Protein AF-A0AA87C1L5-F1 (afdb_monomer_lite)

Radius of gyration: 18.52 Å; chains: 1; bounding box: 63×25×33 Å

Organism: NCBI:txid1516159

Secondary structure (DSSP, 8-state):
---------------EEEEEEEEETTEEEEEEEETTEEEEEEEETTEEEEEPTT---HHHHHHHHHHHHHHTT--

Sequence (75 aa):
MYVCMSCAADVYLMKINKTMTTYNQHGTFNWFEVDGETYILFKVGINSALLNQHYEDVTEQQSKIYKLLKTSKEP

Foldseek 3Di:
DDPPPPDPPPPPPFDFPDWDWDDDPQFIWIWTQTPNFIWIWTDGDPDIDIDDRVCPCVPVRVVVSVVRSVVSPPD

Structure (mmCIF, N/CA/C/O backbone):
data_AF-A0AA87C1L5-F1
#
_entry.id   AF-A0AA87C1L5-F1
#
loop_
_atom_site.group_PDB
_atom_site.id
_atom_site.type_symbol
_atom_site.label_atom_id
_atom_site.label_alt_id
_atom_site.label_comp_id
_atom_site.label_asym_id
_atom_site.label_entity_id
_atom_site.label_seq_id
_atom_site.pdbx_PDB_ins_code
_atom_site.Cartn_x
_atom_site.Cartn_y
_atom_site.Cartn_z
_atom_site.occupancy
_atom_site.B_iso_or_equiv
_atom_site.auth_seq_id
_atom_site.auth_comp_id
_atom_site.auth_asym_id
_atom_site.auth_atom_id
_atom_site.pdbx_PDB_model_num
ATOM 1 N N . MET A 1 1 ? -51.139 -13.810 6.699 1.00 42.44 1 MET A N 1
ATOM 2 C CA . MET A 1 1 ? -50.081 -13.756 7.726 1.00 42.44 1 MET A CA 1
ATOM 3 C C . MET A 1 1 ? -48.855 -14.449 7.156 1.00 42.44 1 MET A C 1
ATOM 5 O O . MET A 1 1 ? -48.812 -15.666 7.148 1.00 42.44 1 MET A O 1
ATOM 9 N N . TYR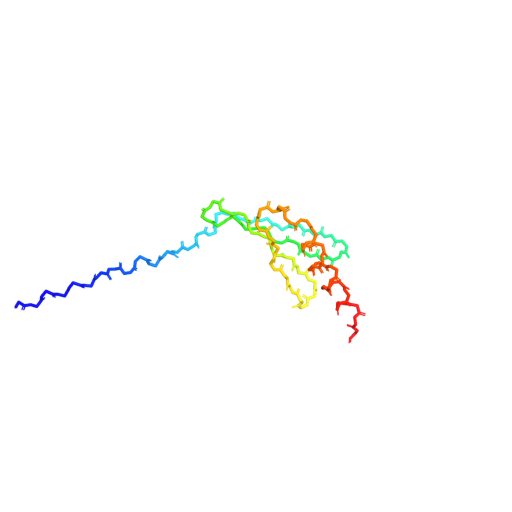 A 1 2 ? -47.919 -13.681 6.602 1.00 38.00 2 TYR A N 1
ATOM 10 C CA . TYR A 1 2 ? -46.578 -14.155 6.263 1.00 38.00 2 TYR A CA 1
ATOM 11 C C . TYR A 1 2 ? -45.616 -13.136 6.856 1.00 38.00 2 TYR A C 1
ATOM 13 O O . TYR A 1 2 ? -45.519 -12.005 6.386 1.00 38.00 2 TYR A O 1
ATOM 21 N N . VAL A 1 3 ? -45.007 -13.518 7.974 1.00 43.03 3 VAL A N 1
ATOM 22 C CA . VAL A 1 3 ? -43.943 -12.759 8.622 1.00 43.03 3 VAL A CA 1
ATOM 23 C C . VAL A 1 3 ? -42.696 -13.003 7.781 1.00 43.03 3 VAL A C 1
ATOM 25 O O . VAL A 1 3 ? -42.107 -14.077 7.860 1.00 43.03 3 VAL A O 1
ATOM 28 N N . CYS A 1 4 ? -42.324 -12.049 6.928 1.00 43.66 4 CYS A N 1
ATOM 29 C CA . CYS A 1 4 ? -41.026 -12.089 6.265 1.00 43.66 4 CYS A CA 1
ATOM 30 C C . CYS A 1 4 ? -40.033 -11.352 7.163 1.00 43.66 4 CYS A C 1
ATOM 32 O O . CYS A 1 4 ? 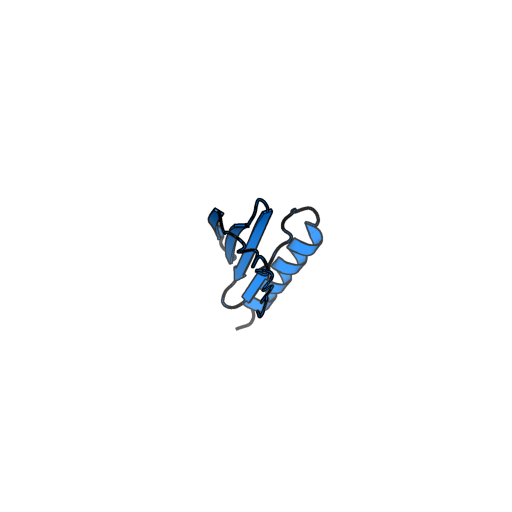-39.928 -10.128 7.146 1.00 43.66 4 CYS A O 1
ATOM 34 N N . ME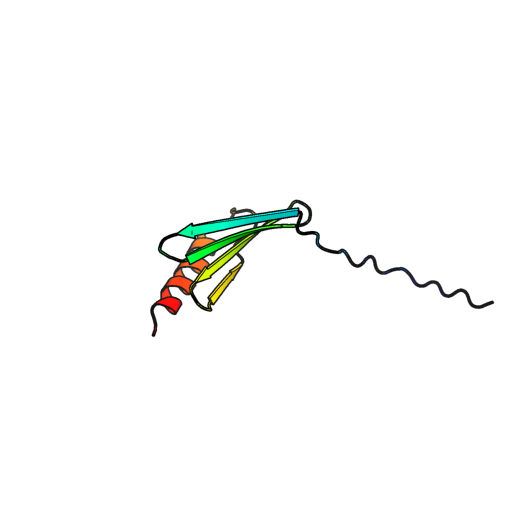T A 1 5 ? -39.371 -12.123 8.020 1.00 55.38 5 MET A N 1
ATOM 35 C CA . MET A 1 5 ? -38.240 -11.688 8.827 1.00 55.38 5 MET A CA 1
ATOM 36 C C . MET A 1 5 ? -37.010 -11.641 7.917 1.00 55.38 5 MET A C 1
ATOM 38 O O . MET A 1 5 ? -36.182 -12.544 7.920 1.00 55.38 5 MET A O 1
ATOM 42 N N . SER A 1 6 ? -36.912 -10.624 7.065 1.00 56.06 6 SER A N 1
ATOM 43 C CA . SER A 1 6 ? -35.658 -10.330 6.380 1.00 56.06 6 SER A CA 1
ATOM 44 C C . SER A 1 6 ? -34.787 -9.543 7.349 1.00 56.06 6 SER A C 1
ATOM 46 O O . SER A 1 6 ? -34.932 -8.328 7.475 1.00 56.06 6 SER A O 1
ATOM 48 N N . CYS A 1 7 ? -33.914 -10.253 8.068 1.00 51.00 7 CYS A N 1
ATOM 49 C CA . CYS A 1 7 ? -32.751 -9.649 8.700 1.00 51.00 7 CYS A CA 1
ATOM 50 C C . CYS A 1 7 ? -32.032 -8.849 7.611 1.00 51.00 7 CYS A C 1
ATOM 52 O O . CYS A 1 7 ? -31.559 -9.432 6.634 1.00 51.00 7 CYS A O 1
ATOM 54 N N . ALA A 1 8 ? -32.008 -7.523 7.738 1.00 55.84 8 ALA A N 1
ATOM 55 C CA . ALA A 1 8 ? -31.062 -6.726 6.986 1.00 55.84 8 ALA A CA 1
ATOM 56 C C . ALA A 1 8 ? -29.690 -7.267 7.385 1.00 55.84 8 ALA A C 1
ATOM 58 O O . ALA A 1 8 ? -29.278 -7.132 8.533 1.00 55.84 8 ALA A O 1
ATOM 59 N N . ALA A 1 9 ? -29.032 -7.988 6.479 1.00 56.03 9 ALA A N 1
ATOM 60 C CA . ALA A 1 9 ? -27.603 -8.157 6.600 1.00 56.03 9 ALA A CA 1
ATOM 61 C C . ALA A 1 9 ? -27.067 -6.729 6.582 1.00 56.03 9 ALA A C 1
ATOM 63 O O 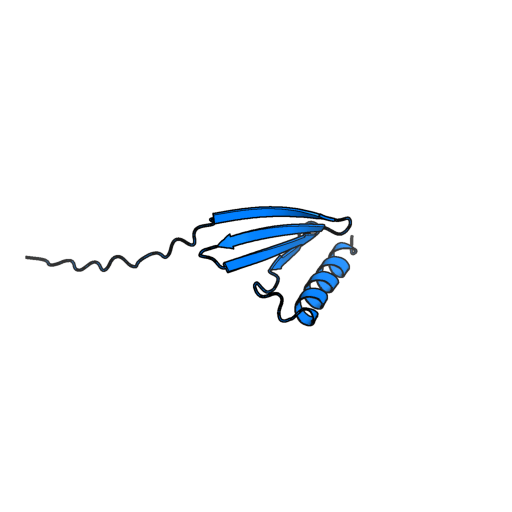. ALA A 1 9 ? -27.201 -6.051 5.560 1.00 56.03 9 ALA A O 1
ATOM 64 N N . ASP A 1 10 ? -26.588 -6.245 7.725 1.00 56.31 10 ASP A N 1
ATOM 65 C CA . ASP A 1 10 ? -25.825 -5.013 7.792 1.00 56.31 10 ASP A CA 1
ATOM 66 C C . ASP A 1 10 ? -24.651 -5.197 6.831 1.00 56.31 10 ASP A C 1
ATOM 68 O O . ASP A 1 10 ? -23.639 -5.827 7.142 1.00 56.31 10 ASP A O 1
ATOM 72 N N . VAL A 1 11 ? -24.827 -4.732 5.594 1.00 58.25 11 VAL A N 1
ATOM 73 C CA . VAL A 1 11 ? -23.726 -4.567 4.663 1.00 58.25 11 VAL A CA 1
ATOM 74 C C . VAL A 1 11 ? -22.893 -3.480 5.311 1.00 58.25 11 VAL A C 1
ATOM 76 O O . VAL A 1 11 ? -23.231 -2.300 5.215 1.00 58.25 11 VAL A O 1
ATOM 79 N N . TYR A 1 12 ? -21.853 -3.889 6.037 1.00 60.03 12 TYR A N 1
ATOM 80 C CA . TYR A 1 12 ? -20.839 -2.983 6.545 1.00 60.03 12 TYR A CA 1
ATOM 81 C C . TYR A 1 12 ? -20.218 -2.289 5.333 1.00 60.03 12 TYR A C 1
ATOM 83 O O . TYR A 1 12 ? -19.348 -2.821 4.645 1.00 60.03 12 TYR A O 1
ATOM 91 N N . LEU A 1 13 ? -20.751 -1.113 5.016 1.00 63.12 13 LEU A N 1
ATOM 92 C CA . LEU A 1 13 ? -20.186 -0.209 4.037 1.00 63.12 13 LEU A CA 1
ATOM 93 C C . LEU A 1 13 ? -18.921 0.355 4.667 1.00 63.12 13 LEU A C 1
ATOM 95 O O . LEU A 1 13 ? -18.988 1.311 5.434 1.00 63.12 13 LEU A O 1
ATOM 99 N N . MET A 1 14 ? -17.786 -0.262 4.335 1.00 70.56 14 MET A N 1
ATOM 100 C CA . MET A 1 14 ? -16.465 0.277 4.641 1.00 70.56 14 MET A CA 1
ATOM 101 C C . MET A 1 14 ? -16.389 1.704 4.105 1.00 70.56 14 MET A C 1
ATOM 103 O O . MET A 1 14 ? -16.374 1.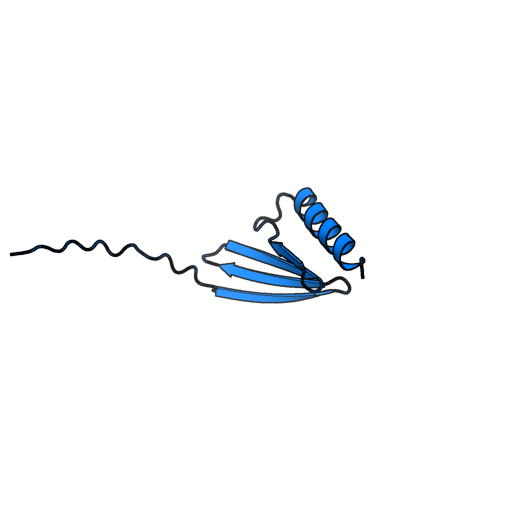928 2.888 1.00 70.56 14 MET A O 1
ATOM 107 N N . LYS A 1 15 ? -16.396 2.684 5.010 1.00 78.25 15 LYS A N 1
ATOM 108 C CA . LYS A 1 15 ? -16.448 4.090 4.623 1.00 78.25 15 LYS A CA 1
ATOM 109 C C . LYS A 1 15 ? -15.033 4.635 4.556 1.00 78.25 15 LYS A C 1
ATOM 111 O O . LYS A 1 15 ? -14.330 4.702 5.560 1.00 78.25 15 LYS A O 1
ATOM 116 N N . ILE A 1 16 ? -14.624 5.062 3.363 1.00 80.31 16 ILE A N 1
ATOM 117 C CA . ILE A 1 16 ? -13.361 5.782 3.193 1.00 80.31 16 ILE A CA 1
ATOM 118 C C . ILE A 1 16 ? -13.556 7.195 3.753 1.00 80.31 16 ILE A C 1
ATOM 120 O O . ILE A 1 16 ? -14.295 8.001 3.188 1.00 80.31 16 ILE A O 1
ATOM 124 N N . ASN A 1 17 ? -12.902 7.483 4.873 1.00 82.50 17 ASN A N 1
ATOM 125 C CA . ASN A 1 17 ? -13.009 8.754 5.583 1.00 82.50 17 ASN A CA 1
ATOM 126 C C . ASN A 1 17 ? -12.023 9.793 5.049 1.00 82.50 17 ASN A C 1
ATOM 128 O O . ASN A 1 17 ? -12.354 10.976 4.967 1.00 82.50 17 ASN A O 1
ATOM 132 N N . LYS A 1 18 ? -10.810 9.360 4.684 1.00 81.56 18 LYS A N 1
ATOM 133 C CA . LYS A 1 18 ? -9.752 10.229 4.157 1.00 81.56 18 LYS A CA 1
ATOM 134 C C . LYS A 1 18 ? -8.881 9.495 3.156 1.00 81.56 18 LYS A C 1
ATOM 136 O O . LYS A 1 18 ? -8.658 8.292 3.274 1.00 81.56 18 LYS A O 1
ATOM 141 N N . THR A 1 19 ? -8.338 10.261 2.216 1.00 88.56 19 THR A N 1
ATOM 142 C CA . THR A 1 19 ? -7.318 9.795 1.279 1.00 88.56 19 THR A CA 1
ATOM 143 C C . THR A 1 19 ? -6.160 10.774 1.220 1.00 88.56 19 THR A C 1
ATOM 145 O O . THR A 1 19 ? -6.381 11.982 1.131 1.00 88.56 19 THR A O 1
ATOM 148 N N . MET A 1 20 ? -4.934 10.264 1.202 1.00 90.94 20 MET A N 1
ATOM 149 C CA . MET A 1 20 ? -3.732 11.055 0.938 1.00 90.94 20 MET A CA 1
ATOM 150 C C . MET A 1 20 ? -2.855 10.315 -0.065 1.00 90.94 20 MET A C 1
ATOM 152 O O . MET A 1 20 ? -2.687 9.104 0.032 1.00 90.94 20 MET A O 1
ATOM 156 N N . THR A 1 21 ? -2.267 11.033 -1.017 1.00 90.12 21 THR A N 1
ATOM 157 C CA . THR A 1 21 ? -1.351 10.440 -1.995 1.00 90.12 21 THR A CA 1
ATOM 158 C C . THR A 1 21 ? 0.003 11.116 -1.891 1.00 90.12 21 THR A C 1
ATOM 160 O O . THR A 1 21 ? 0.097 12.340 -1.977 1.00 90.12 21 THR A O 1
ATOM 163 N N . THR A 1 22 ? 1.055 10.320 -1.726 1.00 87.06 22 THR A N 1
ATOM 164 C CA . THR A 1 22 ? 2.439 10.792 -1.766 1.00 87.06 22 THR A CA 1
ATOM 165 C C . THR A 1 22 ? 3.188 10.130 -2.915 1.00 87.06 22 THR A C 1
ATOM 167 O O . THR A 1 22 ? 2.951 8.973 -3.269 1.00 87.06 22 THR A O 1
ATOM 170 N N . TYR A 1 23 ? 4.090 10.889 -3.528 1.00 87.25 23 TYR A N 1
ATOM 171 C CA . TYR A 1 23 ? 4.878 10.458 -4.677 1.00 87.25 23 TYR A CA 1
ATOM 172 C C . TYR A 1 23 ? 6.353 10.488 -4.303 1.00 87.25 23 TYR A C 1
ATOM 174 O O . TYR A 1 23 ? 6.808 11.415 -3.633 1.00 87.25 23 TYR A O 1
ATOM 182 N N . ASN A 1 24 ? 7.108 9.496 -4.758 1.00 82.56 24 ASN A N 1
ATOM 183 C CA . ASN A 1 24 ? 8.562 9.549 -4.737 1.00 82.56 24 ASN A CA 1
ATOM 184 C C . ASN A 1 24 ? 9.123 9.097 -6.091 1.00 82.56 24 ASN A C 1
ATOM 186 O O . ASN A 1 24 ? 8.385 8.681 -6.982 1.00 82.56 24 ASN A O 1
ATOM 190 N N . GLN A 1 25 ? 10.447 9.146 -6.237 1.00 82.75 25 GLN A N 1
ATOM 191 C CA . GLN A 1 25 ? 11.144 8.729 -7.460 1.00 82.75 25 GLN A CA 1
ATOM 192 C C . GLN A 1 25 ? 10.935 7.247 -7.846 1.00 82.75 25 GLN A C 1
ATOM 194 O O . GLN A 1 25 ? 11.373 6.823 -8.911 1.00 82.75 25 GLN A O 1
ATOM 199 N N . HIS A 1 26 ? 10.319 6.443 -6.976 1.00 81.50 26 HIS A N 1
ATOM 200 C CA . HIS A 1 26 ? 10.148 5.001 -7.134 1.00 81.50 26 HIS A CA 1
ATOM 201 C C . HIS A 1 26 ? 8.688 4.570 -7.322 1.00 81.50 26 HIS A C 1
ATOM 203 O O . HIS A 1 26 ? 8.458 3.437 -7.734 1.00 81.50 26 HIS A O 1
ATOM 209 N N . GLY A 1 27 ? 7.705 5.426 -7.035 1.00 87.06 27 GLY A N 1
ATOM 210 C CA . GLY A 1 27 ? 6.294 5.076 -7.152 1.00 87.06 27 GLY A CA 1
ATOM 211 C C . GLY A 1 27 ? 5.355 6.005 -6.389 1.00 87.06 27 GLY A C 1
ATOM 212 O O . GLY A 1 27 ? 5.710 7.109 -5.968 1.00 87.06 27 GLY A O 1
ATOM 213 N N . THR A 1 28 ? 4.124 5.532 -6.216 1.00 91.94 28 THR A N 1
ATOM 214 C CA . THR A 1 28 ? 3.033 6.265 -5.568 1.00 91.94 28 THR A CA 1
ATOM 215 C C . THR A 1 28 ? 2.535 5.503 -4.350 1.00 91.94 28 THR A C 1
ATOM 217 O O . THR A 1 28 ? 2.221 4.318 -4.445 1.00 91.94 28 THR A O 1
ATOM 220 N N . PHE A 1 29 ? 2.398 6.188 -3.220 1.00 89.88 29 PHE A N 1
ATOM 221 C CA . PHE A 1 29 ? 1.765 5.665 -2.014 1.00 89.88 29 PHE A CA 1
ATOM 222 C C . PHE A 1 29 ? 0.395 6.315 -1.855 1.00 89.88 29 PHE A C 1
ATOM 224 O O . PHE A 1 29 ? 0.288 7.538 -1.795 1.00 89.88 29 PHE A O 1
ATOM 231 N N . ASN A 1 30 ? -0.651 5.499 -1.790 1.00 90.06 30 ASN A N 1
ATOM 232 C CA . ASN A 1 30 ? -2.015 5.947 -1.538 1.00 90.06 30 ASN A CA 1
ATOM 233 C C . ASN A 1 30 ? -2.421 5.483 -0.147 1.00 90.06 30 ASN A C 1
ATOM 235 O O . ASN A 1 30 ? -2.361 4.292 0.138 1.00 90.06 30 ASN A O 1
ATOM 239 N N . TRP A 1 31 ? -2.821 6.425 0.687 1.00 89.62 31 TRP A N 1
ATOM 240 C CA . TRP A 1 31 ? -3.194 6.230 2.075 1.00 89.62 31 TRP A CA 1
ATOM 241 C C . TRP A 1 31 ? -4.705 6.365 2.175 1.00 89.62 31 TRP A C 1
ATOM 243 O O . TRP A 1 31 ? -5.257 7.333 1.646 1.00 89.62 31 TRP A O 1
ATOM 253 N N . PHE A 1 32 ? -5.359 5.422 2.840 1.00 87.62 32 PHE A N 1
ATOM 254 C CA . PHE A 1 32 ? -6.806 5.398 3.019 1.00 87.62 32 PHE A CA 1
ATOM 255 C C . PHE A 1 32 ? -7.122 5.205 4.493 1.00 87.62 32 PHE A C 1
ATOM 257 O O . PHE A 1 32 ? -6.602 4.284 5.109 1.00 87.62 32 PHE A O 1
ATOM 264 N N . GLU A 1 33 ? -7.989 6.042 5.045 1.00 88.38 33 GLU A N 1
ATOM 265 C CA . GLU A 1 33 ? -8.585 5.805 6.359 1.00 88.38 33 GLU A CA 1
ATOM 266 C C . GLU A 1 33 ? -9.949 5.141 6.142 1.00 88.38 33 GLU A C 1
ATOM 268 O O . GLU A 1 33 ? -10.826 5.754 5.529 1.00 88.38 33 GLU A O 1
ATOM 273 N N . VAL A 1 34 ? -10.125 3.900 6.597 1.00 85.31 34 VAL A N 1
ATOM 274 C CA . VAL A 1 34 ? -11.364 3.119 6.460 1.00 85.31 34 VAL A CA 1
ATOM 275 C C . VAL A 1 34 ? -11.771 2.616 7.834 1.00 85.31 34 VAL A C 1
ATOM 277 O O . VAL A 1 34 ? -11.020 1.880 8.464 1.00 85.31 34 VAL A O 1
ATOM 280 N N . ASP A 1 35 ? -12.939 3.047 8.309 1.00 84.94 35 ASP A N 1
ATOM 281 C CA . ASP A 1 35 ? -13.490 2.661 9.618 1.00 84.94 35 ASP A CA 1
ATOM 282 C C . ASP A 1 35 ? -12.512 2.844 10.803 1.00 84.94 35 ASP A C 1
ATOM 284 O O . ASP A 1 35 ? -12.549 2.108 11.783 1.00 84.94 35 ASP A O 1
ATOM 288 N N . GLY A 1 36 ? -11.642 3.858 10.722 1.00 82.50 36 GLY A N 1
ATOM 289 C CA . GLY A 1 36 ? -10.636 4.177 11.746 1.00 82.50 36 GLY A CA 1
ATOM 290 C C . GLY A 1 36 ? -9.271 3.514 11.533 1.00 82.50 36 GLY A C 1
ATOM 291 O O . GLY A 1 36 ? -8.301 3.929 12.163 1.00 82.50 36 GLY A O 1
ATOM 292 N N . GLU A 1 37 ? -9.164 2.568 10.599 1.00 83.75 37 GLU A N 1
ATOM 293 C CA . GLU A 1 37 ? -7.914 1.896 10.235 1.00 83.75 37 GLU A CA 1
ATOM 294 C C . GLU A 1 37 ? -7.235 2.576 9.038 1.00 83.75 37 GLU A C 1
ATOM 296 O O . GLU A 1 37 ? -7.896 3.067 8.120 1.00 83.75 37 GLU A O 1
ATOM 301 N N . THR A 1 38 ? -5.899 2.607 9.031 1.00 85.56 38 THR A N 1
ATOM 302 C CA . THR A 1 38 ? -5.112 3.237 7.956 1.00 85.56 38 THR A CA 1
ATOM 303 C C . THR A 1 38 ? -4.497 2.191 7.035 1.00 85.56 38 THR A C 1
ATOM 305 O O . THR A 1 38 ? -3.655 1.406 7.444 1.00 85.56 38 THR A O 1
ATOM 308 N N . TYR A 1 39 ? -4.841 2.235 5.755 1.00 86.00 39 TYR A N 1
ATOM 309 C CA . TYR A 1 39 ? -4.323 1.342 4.723 1.00 86.00 39 TYR A CA 1
ATOM 310 C C . TYR A 1 39 ? -3.366 2.088 3.801 1.00 86.00 39 TYR A C 1
ATOM 312 O O . TYR A 1 39 ? -3.639 3.229 3.421 1.00 86.00 39 TYR A O 1
ATOM 320 N N . ILE A 1 40 ? -2.292 1.427 3.356 1.00 89.12 40 ILE A N 1
ATOM 321 C CA . ILE A 1 40 ? -1.430 1.962 2.296 1.00 89.12 40 ILE A CA 1
ATOM 322 C C . ILE A 1 40 ? -1.367 1.025 1.107 1.00 89.12 40 ILE A C 1
ATOM 324 O O . ILE A 1 40 ? -0.983 -0.137 1.223 1.00 89.12 40 ILE A O 1
ATOM 328 N N . LEU A 1 41 ? -1.617 1.586 -0.068 1.00 90.50 41 LEU A N 1
ATOM 329 C CA . LEU A 1 41 ? -1.371 0.953 -1.349 1.00 90.50 41 LEU A CA 1
ATOM 330 C C . LEU A 1 41 ? -0.162 1.598 -2.028 1.00 90.50 41 LEU A C 1
ATOM 332 O O . LEU A 1 41 ? -0.225 2.751 -2.467 1.00 90.50 41 LEU A O 1
ATOM 336 N N . PHE A 1 42 ? 0.920 0.835 -2.154 1.00 91.06 42 PHE A N 1
ATOM 337 C CA . PHE A 1 42 ? 2.081 1.218 -2.950 1.00 91.06 42 PHE A CA 1
ATOM 338 C C . PHE A 1 42 ? 1.897 0.764 -4.401 1.00 91.06 42 PHE A C 1
ATOM 340 O O . PHE A 1 42 ? 1.525 -0.383 -4.648 1.00 91.06 42 PHE A O 1
ATOM 347 N N . LYS A 1 43 ? 2.142 1.659 -5.361 1.00 91.25 43 LYS A N 1
ATOM 348 C CA . LYS A 1 43 ? 1.995 1.413 -6.801 1.00 91.25 43 LYS A CA 1
ATOM 349 C C . LYS A 1 43 ? 3.264 1.783 -7.562 1.00 91.25 43 LYS A C 1
ATOM 351 O O . LYS A 1 43 ? 3.823 2.856 -7.337 1.00 91.25 43 LYS A O 1
ATOM 356 N N . VAL A 1 44 ? 3.655 0.925 -8.506 1.00 89.19 44 VAL A N 1
ATOM 357 C CA . VAL A 1 44 ? 4.761 1.150 -9.449 1.00 89.19 44 VAL A CA 1
ATOM 358 C C . VAL A 1 44 ? 4.348 0.635 -10.826 1.00 89.19 44 VAL A C 1
ATOM 360 O O . VAL A 1 44 ? 4.203 -0.572 -11.023 1.00 89.19 44 VAL A O 1
ATOM 363 N N . GLY A 1 45 ? 4.143 1.542 -11.784 1.00 86.19 45 GLY A N 1
ATOM 364 C CA . GLY A 1 45 ? 3.604 1.180 -13.097 1.00 86.19 45 GLY A CA 1
ATOM 365 C C . GLY A 1 45 ? 2.241 0.488 -12.968 1.00 86.19 45 GLY A C 1
ATOM 366 O O . GLY A 1 45 ? 1.329 1.029 -12.344 1.00 86.19 45 GLY A O 1
ATOM 367 N N . ILE A 1 46 ? 2.119 -0.720 -13.527 1.00 85.25 46 ILE A N 1
ATOM 368 C CA . ILE A 1 46 ? 0.907 -1.555 -13.428 1.00 85.25 46 ILE A CA 1
ATOM 369 C C . ILE A 1 46 ? 0.840 -2.393 -12.143 1.00 85.25 46 ILE A C 1
ATOM 371 O O . ILE A 1 46 ? -0.202 -2.972 -11.839 1.00 85.25 46 ILE A O 1
ATOM 375 N N . ASN A 1 47 ? 1.935 -2.470 -11.384 1.00 89.25 47 ASN A N 1
ATOM 376 C CA . ASN A 1 47 ? 2.028 -3.325 -10.209 1.00 89.25 47 ASN A CA 1
ATOM 377 C C . ASN A 1 47 ? 1.628 -2.566 -8.939 1.00 89.25 47 ASN A C 1
ATOM 379 O O . ASN A 1 47 ? 1.852 -1.358 -8.809 1.00 89.25 47 ASN A O 1
ATOM 383 N N . SER A 1 48 ? 1.064 -3.283 -7.965 1.00 89.56 48 SER A N 1
ATOM 384 C CA . SER A 1 48 ? 0.700 -2.705 -6.671 1.00 89.56 48 SER A CA 1
ATOM 385 C C . SER A 1 48 ? 0.811 -3.707 -5.524 1.00 89.56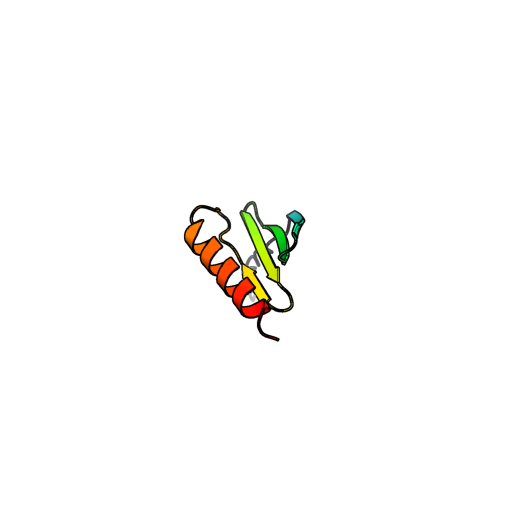 48 SER A C 1
ATOM 387 O O . SER A 1 48 ? 0.707 -4.913 -5.740 1.00 89.56 48 SER A O 1
ATOM 389 N N . ALA A 1 49 ? 1.028 -3.207 -4.307 1.00 89.50 49 ALA A N 1
ATOM 390 C CA . ALA A 1 49 ? 0.973 -3.997 -3.082 1.00 89.50 49 ALA A CA 1
ATOM 391 C C . ALA A 1 49 ? 0.297 -3.215 -1.959 1.00 89.50 49 ALA A C 1
ATOM 393 O O . ALA A 1 49 ? 0.600 -2.041 -1.728 1.00 89.50 49 ALA A O 1
ATOM 394 N N . LEU A 1 50 ? -0.585 -3.907 -1.239 1.00 89.62 50 LEU A N 1
ATOM 395 C CA . LEU A 1 50 ? -1.120 -3.439 0.029 1.00 89.62 50 LEU A CA 1
ATOM 396 C C . LEU A 1 50 ? -0.070 -3.688 1.119 1.00 89.62 50 LEU A C 1
ATOM 398 O O . LEU A 1 50 ? 0.389 -4.819 1.313 1.00 89.62 50 LEU A O 1
ATOM 402 N N . LEU A 1 51 ? 0.344 -2.620 1.789 1.00 87.94 51 LEU A N 1
ATOM 403 C CA . LEU A 1 51 ? 1.283 -2.677 2.902 1.00 87.94 51 LEU A CA 1
ATOM 404 C C . LEU A 1 51 ? 0.515 -2.868 4.213 1.00 87.94 51 LEU A C 1
ATOM 406 O O . LEU A 1 51 ? -0.674 -2.565 4.296 1.00 87.94 51 LEU A O 1
ATOM 410 N N . ASN A 1 52 ? 1.193 -3.407 5.226 1.00 80.69 52 ASN A N 1
ATOM 411 C CA . ASN A 1 52 ? 0.583 -3.658 6.530 1.00 80.69 52 ASN A CA 1
ATOM 412 C C . ASN A 1 52 ? 0.104 -2.332 7.158 1.00 80.69 52 ASN A C 1
ATOM 414 O O . ASN A 1 52 ? 0.882 -1.384 7.268 1.00 80.69 52 ASN A O 1
ATOM 418 N N . GLN A 1 53 ? -1.165 -2.304 7.572 1.00 71.75 53 GLN A N 1
ATOM 419 C CA . GLN A 1 53 ? -1.854 -1.148 8.151 1.00 71.75 53 GLN A CA 1
ATOM 420 C C . GLN A 1 53 ? -1.211 -0.616 9.442 1.00 71.75 53 GLN A C 1
ATOM 422 O O . GLN A 1 53 ? -1.262 0.580 9.712 1.00 71.75 53 GLN A O 1
ATOM 427 N N . HIS A 1 54 ? -0.563 -1.485 10.224 1.00 73.88 54 HIS A N 1
ATOM 428 C CA . HIS A 1 54 ? -0.014 -1.124 11.533 1.00 73.88 54 HIS A CA 1
ATOM 429 C C . HIS A 1 54 ? 1.473 -0.755 11.498 1.00 73.88 54 HIS A C 1
ATOM 431 O O . HIS A 1 54 ? 2.026 -0.371 12.521 1.00 73.88 54 HIS A O 1
ATOM 437 N N . TYR A 1 55 ? 2.151 -0.860 10.347 1.00 70.12 55 TYR A N 1
ATOM 438 C CA . TYR A 1 55 ? 3.606 -0.621 10.230 1.00 70.12 55 TYR A CA 1
ATOM 439 C C . TYR A 1 55 ? 4.489 -1.474 11.150 1.00 70.12 55 TYR A C 1
ATOM 441 O O . TYR A 1 55 ? 5.697 -1.257 11.205 1.00 70.12 55 TYR A O 1
ATOM 449 N N . GLU A 1 56 ? 3.909 -2.459 11.835 1.00 76.38 56 GLU A N 1
ATOM 450 C CA . GLU A 1 56 ? 4.596 -3.266 12.841 1.00 76.38 56 GLU A CA 1
ATOM 451 C C . GLU A 1 56 ? 5.672 -4.154 12.213 1.00 76.38 56 GLU A C 1
ATOM 453 O O . GLU A 1 56 ? 6.756 -4.306 12.771 1.00 76.38 56 GLU A O 1
ATOM 458 N N . ASP A 1 57 ? 5.409 -4.686 11.015 1.00 82.12 57 ASP A N 1
ATOM 459 C CA . ASP A 1 57 ? 6.373 -5.503 10.278 1.00 82.12 57 ASP A CA 1
ATOM 460 C C . ASP A 1 57 ? 7.014 -4.728 9.120 1.00 82.12 57 ASP A C 1
ATOM 462 O O . ASP A 1 57 ? 6.647 -4.845 7.944 1.00 82.12 57 ASP A O 1
ATOM 466 N N . VAL A 1 58 ? 8.016 -3.922 9.469 1.00 82.56 58 VAL A N 1
ATOM 467 C CA . VAL A 1 58 ? 8.837 -3.175 8.506 1.00 82.56 58 VAL A CA 1
ATOM 468 C C . VAL A 1 58 ? 9.564 -4.116 7.534 1.00 82.56 58 VAL A C 1
ATOM 470 O O . VAL A 1 58 ? 9.752 -3.762 6.368 1.00 82.56 58 VAL A O 1
ATOM 473 N N . THR A 1 59 ? 9.944 -5.322 7.969 1.00 86.88 59 THR A N 1
ATOM 474 C CA . THR A 1 59 ? 10.715 -6.272 7.149 1.00 86.88 59 THR A CA 1
ATOM 475 C C . THR A 1 59 ? 9.866 -6.816 6.005 1.00 86.88 59 THR A C 1
ATOM 477 O O . THR A 1 59 ? 10.293 -6.824 4.845 1.00 86.88 59 THR A O 1
ATOM 480 N N . GLU A 1 60 ? 8.636 -7.230 6.302 1.00 85.69 60 GLU A N 1
ATOM 481 C CA . GLU A 1 60 ? 7.703 -7.716 5.291 1.00 85.69 60 GLU A CA 1
ATOM 482 C C . GLU A 1 60 ? 7.332 -6.604 4.299 1.00 85.69 60 GLU A C 1
ATOM 484 O O . GLU A 1 60 ? 7.315 -6.828 3.082 1.00 85.69 60 GLU A O 1
ATOM 489 N N . GLN A 1 61 ? 7.104 -5.381 4.792 1.00 86.00 61 GLN A N 1
ATOM 490 C CA . GLN A 1 61 ? 6.820 -4.232 3.932 1.00 86.00 61 GLN A CA 1
ATOM 491 C C . GLN A 1 61 ? 7.973 -3.924 2.976 1.00 86.00 61 GLN A C 1
ATOM 493 O O . GLN A 1 61 ? 7.750 -3.777 1.772 1.00 86.00 61 GLN A O 1
ATOM 498 N N . GLN A 1 62 ? 9.209 -3.878 3.482 1.00 86.31 62 GLN A N 1
ATOM 499 C CA . GLN A 1 62 ? 10.392 -3.669 2.649 1.00 86.31 62 GLN A CA 1
ATOM 500 C C . GLN A 1 62 ? 10.517 -4.761 1.586 1.00 86.31 62 GLN A C 1
ATOM 502 O O . GLN A 1 62 ? 10.736 -4.454 0.416 1.00 86.31 62 GLN A O 1
ATOM 507 N N . SER A 1 63 ? 10.307 -6.027 1.956 1.00 88.12 63 SER A N 1
ATOM 508 C CA . SER A 1 63 ? 10.333 -7.152 1.014 1.00 88.12 63 SER A CA 1
ATOM 509 C C . SER A 1 63 ? 9.295 -7.000 -0.107 1.00 88.12 63 SER A C 1
ATOM 511 O O . SER A 1 63 ? 9.624 -7.184 -1.282 1.00 88.12 63 SER A O 1
ATOM 513 N N . LYS A 1 64 ? 8.057 -6.599 0.223 1.00 88.56 64 LYS A N 1
ATOM 514 C CA . LYS A 1 64 ? 6.989 -6.329 -0.760 1.00 88.56 64 LYS A CA 1
ATOM 515 C C . LYS A 1 64 ? 7.370 -5.192 -1.712 1.00 88.56 64 LYS A C 1
ATOM 517 O O . LYS A 1 64 ? 7.254 -5.348 -2.928 1.00 88.56 64 LYS A O 1
ATOM 522 N N . ILE A 1 65 ? 7.883 -4.084 -1.176 1.00 88.00 65 ILE A N 1
ATOM 523 C CA . ILE A 1 65 ? 8.323 -2.925 -1.966 1.00 88.00 65 ILE A CA 1
ATOM 524 C C . ILE A 1 65 ? 9.483 -3.308 -2.895 1.00 88.00 65 ILE A C 1
ATOM 526 O O . ILE A 1 65 ? 9.426 -3.030 -4.093 1.00 88.00 65 ILE A O 1
ATOM 530 N N . TYR A 1 66 ? 10.512 -3.991 -2.386 1.00 88.69 66 TYR A N 1
ATOM 531 C CA . TYR A 1 66 ? 11.671 -4.386 -3.189 1.00 88.69 66 TYR A CA 1
ATOM 532 C C . TYR A 1 66 ? 11.309 -5.347 -4.319 1.00 88.69 66 TYR A C 1
ATOM 534 O O . TYR A 1 66 ? 11.812 -5.188 -5.431 1.00 88.69 66 TYR A O 1
ATOM 542 N N . LYS A 1 67 ? 10.424 -6.321 -4.070 1.00 87.69 67 LYS A N 1
ATOM 543 C CA . LYS A 1 67 ? 9.940 -7.227 -5.121 1.00 87.69 67 LYS A CA 1
ATOM 544 C C . LYS A 1 67 ? 9.262 -6.452 -6.249 1.00 87.69 67 LYS A C 1
ATOM 546 O O . LYS A 1 67 ? 9.606 -6.670 -7.407 1.00 87.69 67 LYS A O 1
ATOM 551 N N . LEU A 1 68 ? 8.387 -5.503 -5.915 1.00 87.50 68 LEU A N 1
ATOM 552 C CA . LEU A 1 68 ? 7.717 -4.660 -6.907 1.00 87.50 68 LEU A CA 1
ATOM 553 C C . LEU A 1 68 ? 8.702 -3.819 -7.721 1.00 87.50 68 LEU A C 1
ATOM 555 O O . LEU A 1 68 ? 8.637 -3.814 -8.949 1.00 87.50 68 LEU A O 1
ATOM 559 N N . LEU A 1 69 ? 9.648 -3.161 -7.051 1.00 86.12 69 LEU A N 1
ATOM 560 C CA . LEU A 1 69 ? 10.669 -2.343 -7.711 1.00 86.12 69 LEU A CA 1
ATOM 561 C C . LEU A 1 69 ? 11.622 -3.164 -8.582 1.00 86.12 69 LEU A C 1
ATOM 563 O O . LEU A 1 69 ? 12.160 -2.650 -9.560 1.00 86.12 69 LEU A O 1
ATOM 567 N N . LYS A 1 70 ? 11.844 -4.437 -8.239 1.00 84.62 70 LYS A N 1
ATOM 568 C CA . LYS A 1 70 ? 12.602 -5.363 -9.081 1.00 84.62 70 LYS A CA 1
ATOM 569 C C . LYS A 1 70 ? 11.811 -5.721 -10.339 1.00 84.62 70 LYS A C 1
ATOM 571 O O . LYS A 1 70 ? 12.362 -5.636 -11.428 1.00 84.62 70 LYS A O 1
ATOM 576 N N . THR A 1 71 ? 10.526 -6.050 -10.197 1.00 72.69 71 THR A N 1
ATOM 577 C CA . THR A 1 71 ? 9.655 -6.391 -11.338 1.00 72.69 71 THR A CA 1
ATOM 578 C C . THR A 1 71 ? 9.371 -5.207 -12.259 1.00 72.69 71 THR A C 1
ATOM 580 O O . THR A 1 71 ? 9.194 -5.396 -13.450 1.00 72.69 71 THR A O 1
ATOM 583 N N . SER A 1 72 ? 9.364 -3.971 -11.748 1.00 68.56 72 SER A N 1
ATOM 584 C CA . SER A 1 72 ? 9.135 -2.777 -12.573 1.00 68.56 72 SER A CA 1
ATOM 585 C C . SER A 1 72 ? 10.348 -2.355 -13.407 1.00 68.56 72 SER A C 1
ATOM 587 O O . SER A 1 72 ? 10.258 -1.384 -14.151 1.00 68.56 72 SER A O 1
ATOM 589 N N . LYS A 1 73 ? 11.506 -3.000 -13.212 1.00 64.38 73 LYS A N 1
ATOM 590 C CA . LYS A 1 73 ? 12.729 -2.756 -13.987 1.00 64.38 73 LYS A CA 1
ATOM 591 C C . LYS A 1 73 ? 12.923 -3.750 -15.132 1.00 64.38 73 LYS A C 1
ATOM 593 O O . LYS A 1 73 ? 13.886 -3.593 -15.878 1.00 64.38 73 LYS A O 1
ATOM 598 N N . GLU A 1 74 ? 12.049 -4.744 -15.269 1.00 57.22 74 GLU A N 1
ATOM 599 C CA . GLU A 1 74 ? 12.022 -5.594 -16.457 1.00 57.22 74 GLU A CA 1
ATOM 600 C C . GLU A 1 74 ? 11.114 -4.943 -17.520 1.00 57.22 74 GLU A C 1
ATOM 602 O O . GLU A 1 74 ? 10.000 -4.538 -17.175 1.00 57.22 74 GLU A O 1
ATOM 607 N N . PRO A 1 75 ? 11.620 -4.740 -18.754 1.00 55.28 75 PRO A N 1
ATOM 608 C CA . PRO A 1 75 ? 10.916 -4.056 -19.841 1.00 55.28 75 PRO A CA 1
ATOM 609 C C . PRO A 1 75 ? 9.727 -4.842 -20.404 1.00 55.28 75 PRO A C 1
ATOM 611 O O . PRO A 1 75 ? 9.767 -6.093 -20.379 1.00 55.28 75 PRO A O 1
#

pLDDT: mean 78.19, std 14.23, range [38.0, 91.94]